Protein AF-A0A955XQL7-F1 (afdb_monomer)

Solvent-accessible s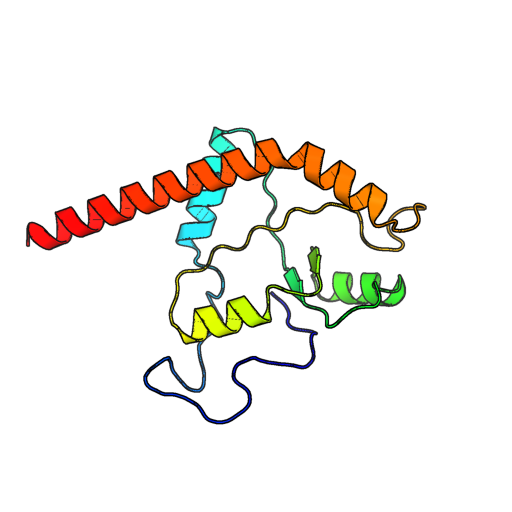urface area (backbone atoms only — not comparable to full-atom values): 9412 Å² total; per-residue (Å²): 111,44,84,61,46,86,73,60,80,74,71,73,86,75,58,74,90,57,29,60,89,77,58,83,64,88,70,59,54,29,67,69,52,51,52,47,46,51,53,46,21,58,76,69,71,45,93,78,86,86,74,30,42,31,18,37,58,58,93,68,79,68,51,50,66,52,48,52,50,39,46,74,74,58,38,68,43,77,45,67,55,65,53,51,58,50,51,49,38,42,31,55,69,49,87,34,77,86,85,83,86,83,51,70,79,62,55,76,76,51,96,69,79,94,46,76,68,60,38,53,56,42,43,60,73,45,40,65,62,51,49,56,47,52,51,55,38,52,54,50,52,53,52,54,52,53,52,49,56,55,57,64,73,75,109

pLDDT: mean 88.63, std 12.71, range [50.62, 98.19]

Secondary structure (DSSP, 8-state):
-EEESS--TT-S---TTT--SS---TTSS-HHHHHHHHHHHHHTT-------EEEE--SSPPPHHHHHHHHHTT--EEESSSHHHHHHHHHTT----------SPPTTSSSS---HHHHHHHHHHHHHHHHHHHHHHHHHHHHHHHHHHHHHHT-

Nearest PDB structures (foldseek):
  8swu-assembly1_A  TM=9.891E-01  e=3.542E-14  Clostridium perfringens ATCC 13124
  8swu-assembly1_C  TM=9.898E-01  e=5.906E-14  Clostridium perfringens ATCC 13124
  8swu-assembly1_B  TM=9.893E-01  e=9.849E-14  Clostridium perfringens ATCC 13124
  1yqq-assembly1_A  TM=9.747E-01  e=1.536E-11  Escherichia coli
  4m1e-assembly1_B  TM=9.703E-01  e=5.514E-11  Planctopirus limnophila DSM 3776

Radius of gyration: 18.25 Å; Cα contacts (8 Å, |Δi|>4): 150; chains: 1; bounding box: 40×44×51 Å

Structure (mmCIF, N/CA/C/O backbone):
data_AF-A0A955XQL7-F1
#
_entry.id   AF-A0A955XQL7-F1
#
loop_
_atom_site.group_PDB
_atom_site.id
_atom_site.type_symbol
_atom_site.label_atom_id
_atom_site.label_alt_id
_atom_site.label_comp_id
_atom_site.label_asym_id
_atom_site.label_entity_id
_atom_site.label_seq_id
_atom_site.pdbx_PDB_ins_code
_atom_site.Cartn_x
_atom_site.Cartn_y
_atom_site.Cartn_z
_atom_site.occupancy
_atom_site.B_iso_or_equiv
_atom_site.auth_seq_id
_atom_site.auth_comp_id
_atom_site.auth_asym_id
_atom_site.auth_atom_id
_atom_site.pdbx_PDB_model_num
ATOM 1 N N . GLN A 1 1 ? -4.581 -2.826 -5.822 1.00 94.62 1 GLN A N 1
ATOM 2 C CA . GLN A 1 1 ? -3.154 -2.762 -6.214 1.00 94.62 1 GLN A CA 1
ATOM 3 C C . GLN A 1 1 ? -2.923 -3.649 -7.428 1.00 94.62 1 GLN A C 1
ATOM 5 O O . GLN A 1 1 ? -3.721 -4.555 -7.639 1.00 94.62 1 GLN A O 1
ATOM 10 N N . ILE A 1 2 ? -1.839 -3.435 -8.173 1.00 97.31 2 ILE A N 1
ATOM 11 C CA . ILE A 1 2 ? -1.351 -4.335 -9.227 1.00 97.31 2 ILE A CA 1
ATOM 12 C C . ILE A 1 2 ? 0.082 -4.747 -8.869 1.00 97.31 2 ILE A C 1
ATOM 14 O O . ILE A 1 2 ? 0.922 -3.889 -8.605 1.00 97.31 2 ILE A O 1
ATOM 18 N N . ASN A 1 3 ? 0.357 -6.054 -8.828 1.00 97.50 3 ASN A N 1
ATOM 19 C CA . ASN A 1 3 ? 1.696 -6.582 -8.562 1.00 97.50 3 ASN A CA 1
ATOM 20 C C . ASN A 1 3 ? 2.438 -6.855 -9.875 1.00 97.50 3 ASN A C 1
ATOM 22 O O . ASN A 1 3 ? 2.140 -7.832 -10.556 1.00 97.50 3 ASN A O 1
ATOM 26 N N . LEU A 1 4 ? 3.418 -6.015 -10.196 1.00 97.06 4 LEU A N 1
ATOM 27 C CA . LEU A 1 4 ? 4.293 -6.133 -11.365 1.00 97.06 4 LEU A CA 1
ATOM 28 C C . LEU A 1 4 ? 5.753 -6.388 -10.953 1.00 97.06 4 LEU A C 1
ATOM 30 O O . LEU A 1 4 ? 6.671 -6.207 -11.746 1.00 97.06 4 LEU A O 1
ATOM 34 N N . THR A 1 5 ? 5.982 -6.822 -9.711 1.00 96.19 5 THR A N 1
ATOM 35 C CA . THR A 1 5 ? 7.329 -7.117 -9.192 1.00 96.19 5 THR A CA 1
ATOM 36 C C . THR A 1 5 ? 7.898 -8.433 -9.730 1.00 96.19 5 THR A C 1
ATOM 38 O O . THR A 1 5 ? 9.086 -8.700 -9.581 1.00 96.19 5 THR A O 1
ATOM 41 N N . GLY A 1 6 ? 7.053 -9.285 -10.324 1.00 95.25 6 GLY A N 1
ATOM 42 C CA . GLY A 1 6 ? 7.429 -10.633 -10.760 1.00 95.25 6 GLY A CA 1
ATOM 43 C C . GLY A 1 6 ? 7.638 -11.628 -9.611 1.00 95.25 6 GLY A C 1
ATOM 44 O O . GLY A 1 6 ? 8.083 -12.746 -9.854 1.00 95.25 6 GLY A O 1
ATOM 45 N N . THR A 1 7 ? 7.316 -11.250 -8.369 1.00 94.38 7 THR A N 1
ATOM 46 C CA . THR A 1 7 ? 7.490 -12.094 -7.181 1.00 94.38 7 THR A CA 1
ATOM 47 C C . THR A 1 7 ? 6.279 -12.038 -6.243 1.00 94.38 7 THR A C 1
ATOM 49 O O . THR A 1 7 ? 5.394 -11.186 -6.366 1.00 94.38 7 THR A O 1
ATOM 52 N N . SER A 1 8 ? 6.221 -12.981 -5.303 1.00 96.25 8 SER A N 1
ATOM 53 C CA . SER A 1 8 ? 5.247 -13.029 -4.212 1.00 96.25 8 SER A CA 1
ATOM 54 C C . SER A 1 8 ? 5.908 -13.627 -2.965 1.00 96.25 8 SER A C 1
ATOM 56 O O . SER A 1 8 ? 6.635 -14.615 -3.090 1.00 96.25 8 SER A O 1
ATOM 58 N N . PRO A 1 9 ? 5.632 -13.100 -1.756 1.00 96.62 9 PRO A N 1
ATOM 59 C CA . PRO A 1 9 ? 6.176 -13.658 -0.515 1.00 96.62 9 PRO A CA 1
ATOM 60 C C . PRO A 1 9 ? 5.630 -15.058 -0.192 1.00 96.62 9 PRO A C 1
ATOM 62 O O . PRO A 1 9 ? 6.124 -15.705 0.723 1.00 96.62 9 PRO A O 1
ATOM 65 N N . LEU A 1 10 ? 4.606 -15.525 -0.916 1.00 97.31 10 LEU A N 1
ATOM 66 C CA . LEU A 1 10 ? 3.961 -16.825 -0.695 1.00 97.31 10 LEU A CA 1
ATOM 67 C C . LEU A 1 10 ? 4.496 -17.927 -1.628 1.00 97.31 10 LEU A C 1
ATOM 69 O O . LEU A 1 10 ? 3.993 -19.054 -1.619 1.00 97.31 10 LEU A O 1
ATOM 73 N N . VAL A 1 11 ? 5.502 -17.618 -2.456 1.00 97.00 11 VAL A N 1
ATOM 74 C CA . VAL A 1 11 ? 6.212 -18.627 -3.254 1.00 97.00 11 VAL A CA 1
ATOM 75 C C . VAL A 1 11 ? 6.979 -19.562 -2.314 1.00 97.00 11 VAL A C 1
ATOM 77 O O . VAL A 1 11 ? 7.700 -19.111 -1.432 1.00 97.00 11 VAL A O 1
ATOM 80 N N . GLY A 1 12 ? 6.844 -20.873 -2.526 1.00 96.69 12 GLY A N 1
ATOM 81 C CA . GLY A 1 12 ? 7.434 -21.909 -1.669 1.00 96.69 12 GLY A CA 1
ATOM 82 C C . GLY A 1 12 ? 6.385 -22.683 -0.872 1.00 96.69 12 GLY A C 1
ATOM 83 O O . GLY A 1 12 ? 5.212 -22.700 -1.250 1.00 96.69 12 GLY A O 1
ATOM 84 N N . THR A 1 13 ? 6.813 -23.362 0.194 1.00 97.50 13 THR A N 1
ATOM 85 C CA . THR A 1 13 ? 5.946 -24.144 1.093 1.00 97.50 13 THR A CA 1
ATOM 86 C C . THR A 1 13 ? 5.093 -23.223 1.966 1.00 97.50 13 THR A C 1
ATOM 88 O O . THR A 1 13 ? 5.584 -22.210 2.454 1.00 97.50 13 THR A O 1
ATOM 91 N N . ASN A 1 14 ? 3.822 -23.576 2.175 1.00 98.19 14 ASN A N 1
ATOM 92 C CA . ASN A 1 14 ? 2.921 -22.818 3.044 1.00 98.19 14 ASN A CA 1
ATOM 93 C C . ASN A 1 14 ? 3.070 -23.221 4.512 1.00 98.19 14 ASN A C 1
ATOM 95 O O . ASN A 1 14 ? 3.129 -24.412 4.810 1.00 98.19 14 ASN A O 1
ATOM 99 N N . ASP A 1 15 ? 3.037 -22.243 5.414 1.00 97.06 15 ASP A N 1
ATOM 100 C CA . ASP A 1 15 ? 2.848 -22.483 6.845 1.00 97.06 15 ASP A CA 1
ATOM 101 C C . ASP A 1 15 ? 1.380 -22.231 7.206 1.00 97.06 15 ASP A C 1
ATOM 103 O O . ASP A 1 15 ? 0.942 -21.086 7.328 1.00 97.06 15 ASP A O 1
ATOM 107 N N . GLU A 1 16 ? 0.614 -23.309 7.374 1.00 96.56 16 GLU A N 1
ATOM 108 C CA . GLU A 1 16 ? -0.827 -23.247 7.663 1.00 96.56 16 GLU A CA 1
ATOM 109 C C . GLU A 1 16 ? -1.152 -22.588 9.010 1.00 96.56 16 GLU A C 1
ATOM 111 O O . GLU A 1 16 ? -2.290 -22.185 9.238 1.00 96.56 16 GLU A O 1
ATOM 116 N N . ARG A 1 17 ? -0.160 -22.423 9.897 1.00 97.25 17 ARG A N 1
ATOM 117 C CA . ARG A 1 17 ? -0.333 -21.688 11.159 1.00 97.25 17 ARG A CA 1
ATOM 118 C C . ARG A 1 17 ? -0.432 -20.179 10.942 1.00 97.25 17 ARG A C 1
ATOM 120 O O . ARG A 1 17 ? -0.943 -19.483 11.812 1.00 97.25 17 ARG A O 1
ATOM 127 N N . LEU A 1 18 ? 0.108 -19.677 9.830 1.00 97.06 18 LEU A N 1
ATOM 128 C CA . LEU A 1 18 ? 0.125 -18.254 9.497 1.00 97.06 18 LEU A CA 1
ATOM 129 C C . LEU A 1 18 ? -1.084 -17.854 8.652 1.00 97.06 18 LEU A C 1
ATOM 131 O O . LEU A 1 18 ? -1.631 -16.773 8.854 1.00 97.06 18 LEU A O 1
ATOM 135 N N . GLY A 1 19 ? -1.487 -18.706 7.711 1.00 96.69 19 GLY A N 1
ATOM 136 C CA . GLY A 1 19 ? -2.556 -18.377 6.783 1.00 96.69 19 GLY A CA 1
ATOM 137 C C . GLY A 1 19 ? -2.858 -19.461 5.749 1.00 96.69 19 GLY A C 1
ATOM 138 O O . GLY A 1 19 ? -2.189 -20.501 5.683 1.00 96.69 19 GLY A O 1
ATOM 139 N N . PRO A 1 20 ? -3.898 -19.235 4.931 1.00 97.06 20 PRO A N 1
ATOM 140 C CA . PRO A 1 20 ? -4.297 -20.167 3.890 1.00 97.06 20 PRO A CA 1
ATOM 141 C C . PRO A 1 20 ? -3.312 -20.137 2.721 1.00 97.06 20 PRO A C 1
ATOM 143 O O . PRO A 1 20 ? -2.834 -19.078 2.324 1.00 97.06 20 PRO A O 1
ATOM 146 N N . ARG A 1 21 ? -3.117 -21.284 2.058 1.00 97.06 21 ARG A N 1
ATO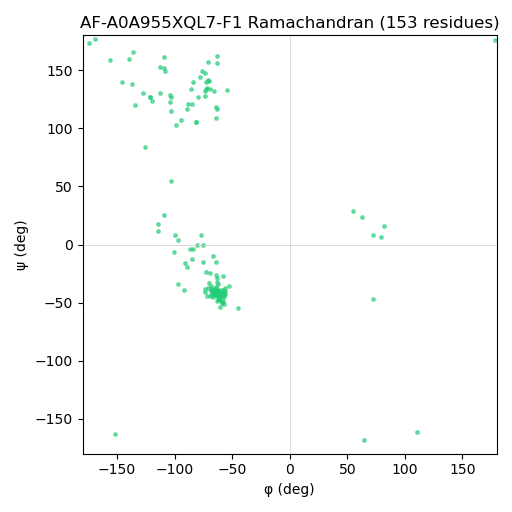M 147 C CA . ARG A 1 21 ? -2.276 -21.373 0.852 1.00 97.06 21 ARG A CA 1
ATOM 148 C C . ARG A 1 21 ? -2.661 -20.364 -0.238 1.00 97.06 21 ARG A C 1
ATOM 150 O O . ARG A 1 21 ? -1.795 -19.877 -0.961 1.00 97.06 21 ARG A O 1
ATOM 157 N N . PHE A 1 22 ? -3.958 -20.096 -0.369 1.00 96.75 22 PHE A N 1
ATOM 158 C CA . PHE A 1 22 ? -4.537 -19.221 -1.383 1.00 96.75 22 PHE A CA 1
ATOM 159 C C . PHE A 1 22 ? -5.392 -18.146 -0.693 1.00 96.75 22 PHE A C 1
ATOM 161 O O . PHE A 1 22 ? -6.597 -18.346 -0.531 1.00 96.75 22 PHE A O 1
ATOM 168 N N . PRO A 1 23 ? -4.789 -17.041 -0.217 1.00 96.00 23 PRO A N 1
ATOM 169 C CA . PRO A 1 23 ? -5.540 -15.971 0.429 1.00 96.00 23 PRO A CA 1
ATOM 170 C C . PRO A 1 23 ? -6.382 -15.190 -0.585 1.00 96.00 23 PRO A C 1
ATOM 172 O O . PRO A 1 23 ? -5.931 -14.905 -1.696 1.00 96.00 23 PRO A O 1
ATOM 175 N N . ASP A 1 24 ? -7.595 -14.808 -0.183 1.00 95.69 24 ASP A N 1
ATOM 176 C CA . ASP A 1 24 ? -8.429 -13.891 -0.961 1.00 95.69 24 ASP A CA 1
ATOM 177 C C . ASP A 1 24 ? -7.866 -12.459 -0.910 1.00 95.69 24 ASP A C 1
ATOM 179 O O . ASP A 1 24 ? -7.496 -11.942 0.153 1.00 95.69 24 ASP A O 1
ATOM 183 N N . MET A 1 25 ? -7.825 -11.817 -2.079 1.00 96.19 25 MET A N 1
ATOM 184 C CA . MET A 1 25 ? -7.289 -10.467 -2.278 1.00 96.19 25 MET A CA 1
ATOM 185 C C . MET A 1 25 ? -8.374 -9.461 -2.706 1.00 96.19 25 MET A C 1
ATOM 187 O O . MET A 1 25 ? -8.037 -8.347 -3.111 1.00 96.19 25 MET A O 1
ATOM 191 N N . THR A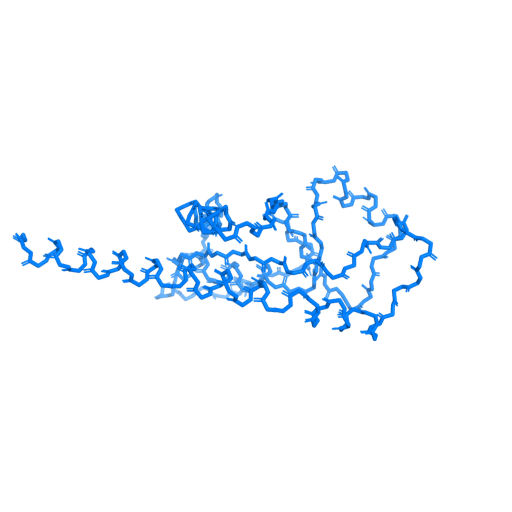 1 26 ? -9.662 -9.814 -2.623 1.00 94.06 26 THR A N 1
ATOM 192 C CA . THR A 1 26 ? -10.783 -8.951 -3.041 1.00 94.06 26 THR A CA 1
ATOM 193 C C . THR A 1 26 ? -10.790 -7.661 -2.223 1.00 94.06 26 THR A C 1
ATOM 195 O O . THR A 1 26 ? -10.649 -6.569 -2.771 1.00 94.06 26 THR A O 1
ATOM 198 N N . ASP A 1 27 ? -10.790 -7.803 -0.898 1.00 90.94 27 ASP A N 1
ATOM 199 C CA . ASP A 1 27 ? -10.732 -6.695 0.059 1.00 90.94 27 ASP A CA 1
ATOM 200 C C . ASP A 1 27 ? -9.320 -6.560 0.646 1.00 90.94 27 ASP A C 1
ATOM 202 O O . ASP A 1 27 ? -9.105 -6.596 1.858 1.00 90.94 27 ASP A O 1
ATOM 206 N N . THR A 1 28 ? -8.324 -6.441 -0.242 1.00 94.56 28 THR A N 1
ATOM 207 C CA . THR A 1 28 ? -6.905 -6.327 0.147 1.00 94.56 28 THR A CA 1
ATOM 208 C C . THR A 1 28 ? -6.659 -5.153 1.100 1.00 94.56 28 THR A C 1
ATOM 210 O O . THR A 1 28 ? -5.903 -5.276 2.059 1.00 94.56 28 THR A O 1
ATOM 213 N N . TYR A 1 29 ? -7.279 -4.006 0.830 1.00 97.38 29 TYR A N 1
ATOM 214 C CA . TYR A 1 29 ? -7.247 -2.850 1.719 1.00 97.38 29 TYR A CA 1
ATOM 215 C C . TYR A 1 29 ? -8.592 -2.769 2.425 1.00 97.38 29 TYR A C 1
ATOM 217 O O . TYR A 1 29 ? -9.624 -2.685 1.763 1.00 97.38 29 TYR A O 1
ATOM 225 N N . THR A 1 30 ? -8.587 -2.795 3.756 1.00 96.81 30 THR A N 1
ATOM 226 C CA . THR A 1 30 ? -9.803 -2.934 4.557 1.00 96.81 30 THR A CA 1
ATOM 227 C C . THR A 1 30 ? -10.736 -1.731 4.331 1.00 96.81 30 THR A C 1
ATOM 229 O O . THR A 1 30 ? -10.388 -0.619 4.755 1.00 96.81 30 THR A O 1
ATOM 232 N N . PRO A 1 31 ? -11.955 -1.917 3.773 1.00 95.56 31 PRO A N 1
ATOM 233 C CA . PRO A 1 31 ? -12.855 -0.806 3.435 1.00 95.56 31 PRO A CA 1
ATOM 234 C C . PRO A 1 31 ? -13.187 0.105 4.625 1.00 95.56 31 PRO A C 1
ATOM 236 O O . PRO A 1 31 ? -13.230 1.330 4.506 1.00 95.56 31 PRO A O 1
ATOM 239 N N . ARG A 1 32 ? -13.344 -0.484 5.818 1.00 95.62 32 ARG A N 1
ATOM 240 C CA . ARG A 1 32 ? -13.572 0.257 7.069 1.00 95.62 32 ARG A CA 1
ATOM 241 C C . ARG A 1 32 ? -12.410 1.193 7.417 1.00 95.62 32 ARG A C 1
ATOM 243 O O . ARG A 1 32 ? -12.654 2.314 7.853 1.00 95.62 32 ARG A O 1
ATOM 250 N N . LEU A 1 33 ? -11.161 0.756 7.239 1.00 96.69 33 LEU A N 1
ATOM 251 C CA . LEU A 1 33 ? -9.995 1.595 7.534 1.00 96.69 33 LEU A CA 1
ATOM 252 C C . LEU A 1 33 ? -9.851 2.728 6.517 1.00 96.69 33 LEU A C 1
ATOM 254 O O . LEU A 1 33 ? -9.529 3.854 6.892 1.00 96.69 33 LEU A O 1
ATOM 258 N N . GLN A 1 34 ? -10.156 2.460 5.247 1.00 96.31 34 GLN A N 1
ATOM 259 C CA . GLN A 1 34 ? -10.198 3.500 4.220 1.00 96.31 34 GLN A CA 1
ATOM 260 C C . GLN A 1 34 ? -11.263 4.559 4.538 1.00 96.31 34 GLN A C 1
ATOM 262 O O . GLN A 1 34 ? -10.995 5.751 4.413 1.00 96.31 34 GLN A O 1
ATOM 267 N N . ALA A 1 35 ? -12.448 4.150 5.002 1.00 96.75 35 ALA A N 1
ATOM 268 C CA . ALA A 1 35 ? -13.501 5.079 5.415 1.00 96.75 35 ALA A CA 1
ATOM 269 C C . ALA A 1 35 ? -13.059 5.983 6.581 1.00 96.75 35 ALA A C 1
ATOM 271 O O . ALA A 1 35 ? -13.278 7.194 6.5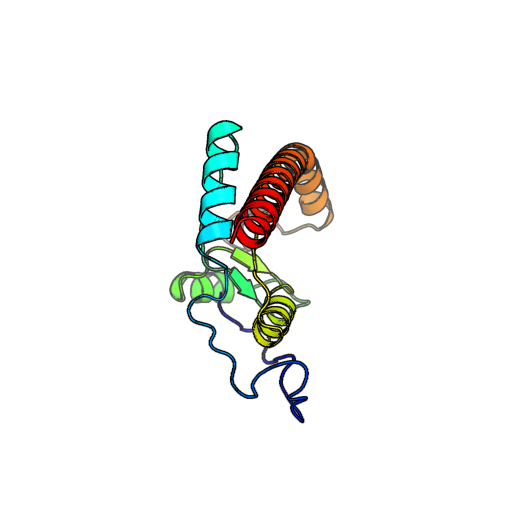30 1.00 96.75 35 ALA A O 1
ATOM 272 N N . ILE A 1 36 ? -12.376 5.419 7.585 1.00 97.50 36 ILE A N 1
ATOM 273 C CA . ILE A 1 36 ? -11.790 6.186 8.697 1.00 97.50 36 ILE A CA 1
ATOM 274 C C . ILE A 1 36 ? -10.789 7.219 8.168 1.00 97.50 36 ILE A C 1
ATOM 276 O O . ILE A 1 36 ? -10.897 8.401 8.495 1.00 97.50 36 ILE A O 1
ATOM 280 N N . ALA A 1 37 ? -9.855 6.799 7.310 1.00 97.50 37 ALA A N 1
ATOM 281 C CA . ALA A 1 37 ? -8.851 7.693 6.737 1.00 97.50 37 ALA A CA 1
ATOM 282 C C . ALA A 1 37 ? -9.480 8.860 5.964 1.00 97.50 37 ALA A C 1
ATOM 284 O O . ALA A 1 37 ? -9.071 10.006 6.148 1.00 97.50 37 ALA A O 1
ATOM 285 N N . LYS A 1 38 ? -10.523 8.601 5.164 1.00 97.38 38 LYS A N 1
ATOM 286 C CA . LYS A 1 38 ? -11.264 9.650 4.443 1.00 97.38 38 LYS A CA 1
ATOM 287 C C . LYS A 1 38 ? -11.944 10.633 5.386 1.00 97.38 38 LYS A C 1
ATOM 289 O O . LYS A 1 38 ? -11.815 11.838 5.192 1.00 97.38 38 LYS A O 1
ATOM 294 N N . ALA A 1 39 ? -12.637 10.134 6.408 1.00 97.62 39 ALA A N 1
ATOM 295 C CA . ALA A 1 39 ? -13.338 10.982 7.366 1.00 97.62 39 ALA A CA 1
ATOM 296 C C . ALA A 1 39 ? -12.363 11.891 8.133 1.00 97.62 39 ALA A C 1
ATOM 298 O O . ALA A 1 39 ? -12.612 13.089 8.271 1.00 97.62 39 ALA A O 1
ATOM 299 N N . LYS A 1 40 ? -11.219 11.351 8.576 1.00 97.69 40 LYS A N 1
ATOM 300 C CA . LYS A 1 40 ? -10.182 12.141 9.257 1.00 97.69 40 LYS A CA 1
ATOM 301 C C . LYS A 1 40 ? -9.513 13.141 8.323 1.00 97.69 40 LYS A C 1
ATOM 303 O O . LYS A 1 40 ? -9.358 14.297 8.702 1.00 97.69 40 LYS A O 1
ATOM 308 N N . ALA A 1 41 ? -9.190 12.743 7.094 1.00 95.94 41 ALA A N 1
ATOM 309 C CA . ALA A 1 41 ? -8.646 13.660 6.099 1.00 95.94 41 ALA A CA 1
ATOM 310 C C . ALA A 1 41 ? -9.603 14.829 5.824 1.00 95.94 41 ALA A C 1
ATOM 312 O O . ALA A 1 41 ? -9.178 15.983 5.839 1.00 95.94 41 ALA A O 1
ATOM 313 N N . GLN A 1 42 ? -10.901 14.549 5.667 1.00 96.81 42 GLN A N 1
ATOM 314 C CA . GLN A 1 42 ? -11.929 15.572 5.486 1.00 96.81 42 GLN A CA 1
ATOM 315 C C . GLN A 1 42 ? -12.017 16.517 6.693 1.00 96.81 42 GLN A C 1
ATOM 317 O O . GLN A 1 42 ? -12.016 17.732 6.507 1.00 96.81 42 GLN A O 1
ATOM 322 N N . ALA A 1 43 ? -12.050 15.980 7.916 1.00 96.94 43 ALA A N 1
ATOM 323 C CA . ALA A 1 43 ? -12.115 16.780 9.141 1.00 96.94 43 ALA A CA 1
ATOM 324 C C . ALA A 1 43 ? -10.888 17.690 9.327 1.00 96.94 43 ALA A C 1
ATOM 326 O O . ALA A 1 43 ? -11.013 18.807 9.821 1.00 96.94 43 ALA A O 1
ATOM 327 N N . LEU A 1 44 ? -9.712 17.229 8.898 1.00 95.38 44 LEU A N 1
ATOM 328 C CA . LEU A 1 44 ? -8.452 17.972 8.974 1.00 95.38 44 LEU A CA 1
ATOM 329 C C . LEU A 1 44 ? -8.216 18.904 7.772 1.00 95.38 44 LEU A C 1
ATOM 331 O O . LEU A 1 44 ? -7.200 19.597 7.728 1.00 95.38 44 LEU A O 1
ATOM 335 N N . GLY A 1 45 ? -9.100 18.897 6.767 1.00 93.81 45 GLY A N 1
ATOM 336 C CA . GLY A 1 45 ? -8.885 19.622 5.511 1.00 93.81 45 GLY A CA 1
ATOM 337 C C . GLY A 1 45 ? -7.667 19.127 4.718 1.00 93.81 45 GLY A C 1
ATOM 338 O O . GLY A 1 45 ? -7.095 19.879 3.928 1.00 93.81 45 GLY A O 1
ATOM 339 N N . VAL A 1 46 ? -7.242 17.878 4.931 1.00 91.00 46 VAL A N 1
ATOM 340 C CA . VAL A 1 46 ? -6.127 17.250 4.215 1.00 91.00 46 VAL A CA 1
ATOM 341 C C . VAL A 1 46 ? -6.656 16.658 2.905 1.00 91.00 46 VAL A C 1
ATOM 343 O O . VAL A 1 46 ? -7.523 15.784 2.941 1.00 91.00 46 VAL A O 1
ATOM 346 N N . PRO A 1 47 ? -6.142 17.076 1.733 1.00 89.06 47 PRO A N 1
ATOM 347 C CA . PRO A 1 47 ? -6.520 16.458 0.470 1.00 89.06 47 PRO A CA 1
ATOM 348 C C . PRO A 1 47 ? -6.074 14.994 0.440 1.00 89.06 47 PRO A C 1
ATOM 350 O O . PRO A 1 47 ? -4.878 14.708 0.482 1.00 89.06 47 PRO A O 1
ATOM 353 N N . LEU A 1 48 ? -7.032 14.076 0.334 1.00 92.88 48 LEU A N 1
ATOM 354 C CA . LEU A 1 48 ? -6.782 12.646 0.187 1.00 92.88 48 LEU A CA 1
ATOM 355 C C . LEU A 1 48 ? -7.422 12.158 -1.113 1.00 92.88 48 LEU A C 1
ATOM 357 O O . LEU A 1 48 ? -8.599 12.404 -1.374 1.00 92.88 48 LEU A O 1
ATOM 361 N N . LYS A 1 49 ? -6.619 11.495 -1.944 1.00 93.06 49 LYS A N 1
ATOM 362 C CA . LYS A 1 49 ? -7.044 10.862 -3.195 1.00 93.06 49 LYS A CA 1
ATOM 363 C C . LYS A 1 49 ? -6.999 9.351 -3.017 1.00 93.06 49 LYS A C 1
ATOM 365 O O . LYS A 1 49 ? -6.189 8.839 -2.249 1.00 93.06 49 LYS A O 1
ATOM 370 N N . GLU A 1 50 ? -7.845 8.658 -3.760 1.00 94.69 50 GLU A N 1
ATOM 371 C CA . GLU A 1 50 ? -7.823 7.203 -3.866 1.00 94.69 50 GLU A CA 1
ATOM 372 C C . GLU A 1 50 ? -7.319 6.803 -5.241 1.00 94.69 50 GLU A C 1
ATOM 374 O O . GLU A 1 50 ? -7.545 7.526 -6.212 1.00 94.69 50 GLU A O 1
ATOM 379 N N . GLY A 1 51 ? -6.651 5.657 -5.310 1.00 95.06 51 GLY A N 1
ATOM 380 C CA . GLY A 1 51 ? -6.145 5.143 -6.567 1.00 95.06 51 GLY A CA 1
ATOM 381 C C . GLY A 1 51 ? -5.536 3.753 -6.454 1.00 95.06 51 GLY A C 1
ATOM 382 O O . GLY A 1 51 ? -5.388 3.186 -5.367 1.00 95.06 51 GLY A O 1
ATOM 383 N N . ILE A 1 52 ? -5.182 3.201 -7.606 1.00 97.12 52 ILE A N 1
ATOM 384 C CA . ILE A 1 52 ? -4.559 1.895 -7.756 1.00 97.12 52 ILE A CA 1
ATOM 385 C C . ILE A 1 52 ? -3.039 2.053 -7.677 1.00 97.12 52 ILE A C 1
ATOM 387 O O . ILE A 1 52 ? -2.412 2.665 -8.539 1.00 97.12 52 ILE A O 1
ATOM 391 N N . TYR A 1 53 ? -2.441 1.445 -6.650 1.00 97.00 53 TYR A N 1
ATOM 392 C CA . TYR A 1 53 ? -0.989 1.329 -6.523 1.00 97.00 53 TYR A CA 1
ATOM 393 C C . TYR A 1 53 ? -0.443 0.197 -7.405 1.00 97.00 53 TYR A C 1
ATOM 395 O O . TYR A 1 53 ? -0.909 -0.943 -7.295 1.00 97.00 53 TYR A O 1
ATOM 403 N N . GLY A 1 54 ? 0.545 0.493 -8.246 1.00 97.25 54 GLY A N 1
ATOM 404 C CA . GLY A 1 54 ? 1.316 -0.469 -9.030 1.00 97.25 54 GLY A CA 1
ATOM 405 C C . GLY A 1 54 ? 2.695 -0.702 -8.414 1.00 97.25 54 GLY A C 1
ATOM 406 O O . GLY A 1 54 ? 3.513 0.214 -8.370 1.00 97.25 54 GLY A O 1
ATOM 407 N N . GLY A 1 55 ? 2.959 -1.923 -7.947 1.00 97.06 55 GLY A N 1
ATOM 408 C CA . GLY A 1 55 ? 4.266 -2.311 -7.410 1.00 97.06 55 GLY A CA 1
ATOM 409 C C . GLY A 1 55 ? 5.184 -2.833 -8.509 1.00 97.06 55 GLY A C 1
ATOM 410 O O . GLY A 1 55 ? 4.845 -3.825 -9.150 1.00 97.06 55 GLY A O 1
ATOM 411 N N . LEU A 1 56 ? 6.334 -2.196 -8.705 1.00 96.56 56 LEU A N 1
ATOM 412 C CA . LEU A 1 56 ? 7.362 -2.555 -9.685 1.00 96.56 56 LEU A CA 1
ATOM 413 C C . LEU A 1 56 ? 8.603 -3.119 -8.986 1.00 96.56 56 LEU A C 1
ATOM 415 O O . LEU A 1 56 ? 8.797 -2.914 -7.792 1.00 96.56 56 LEU A O 1
ATOM 419 N N . LEU A 1 57 ? 9.456 -3.835 -9.721 1.00 95.12 57 LEU A N 1
ATOM 420 C CA . LEU A 1 57 ? 10.668 -4.426 -9.142 1.00 95.12 57 LEU A CA 1
ATOM 421 C C . LEU A 1 57 ? 11.760 -3.382 -8.837 1.00 95.12 57 LEU A C 1
ATOM 423 O O . LEU A 1 57 ? 12.452 -3.495 -7.829 1.00 95.12 57 LEU A O 1
ATOM 427 N N . GLY A 1 58 ? 11.923 -2.372 -9.699 1.00 92.31 58 GLY A N 1
ATOM 428 C CA . GLY A 1 58 ? 13.071 -1.463 -9.630 1.00 92.31 58 GLY A CA 1
ATOM 429 C C . GLY A 1 58 ? 14.413 -2.169 -9.902 1.00 92.31 58 GLY A C 1
ATOM 430 O O . GLY A 1 58 ? 14.429 -3.306 -10.378 1.00 92.31 58 GLY A O 1
ATOM 431 N N . PRO A 1 59 ? 15.563 -1.518 -9.635 1.00 92.00 59 PRO A N 1
ATOM 432 C CA . PRO A 1 59 ? 15.729 -0.167 -9.083 1.00 92.00 59 PRO A CA 1
ATOM 433 C C . PRO A 1 59 ? 15.652 0.949 -10.138 1.00 92.00 59 PRO A C 1
ATOM 435 O O . PRO A 1 59 ? 15.751 2.126 -9.801 1.00 92.00 59 PRO A O 1
ATOM 438 N N . THR A 1 60 ? 15.530 0.604 -11.421 1.00 91.50 60 THR A N 1
ATOM 439 C CA . THR A 1 60 ? 15.363 1.592 -12.491 1.00 91.50 60 THR A CA 1
ATOM 440 C C . THR A 1 60 ? 13.996 2.255 -12.378 1.00 91.50 60 THR A C 1
ATOM 442 O O . THR A 1 60 ? 12.994 1.555 -12.241 1.00 91.50 60 THR A O 1
ATOM 445 N N . TYR A 1 61 ? 13.948 3.585 -12.479 1.00 88.12 61 TYR A N 1
ATOM 446 C CA . TYR A 1 61 ? 12.684 4.294 -12.686 1.00 88.12 61 TYR A CA 1
ATOM 447 C C . TYR A 1 61 ? 12.050 3.899 -14.018 1.00 88.12 61 TYR A C 1
ATOM 449 O O . TYR A 1 61 ? 12.712 3.378 -14.920 1.00 88.12 61 TYR A O 1
ATOM 457 N N . GLU A 1 62 ? 10.764 4.190 -14.137 1.00 92.06 62 GLU A N 1
ATOM 458 C CA . GLU A 1 62 ? 9.971 3.852 -15.302 1.00 92.06 62 GLU A CA 1
ATOM 459 C C . GLU A 1 62 ? 10.379 4.713 -16.500 1.00 92.06 62 GLU A C 1
ATOM 461 O O . GLU A 1 62 ? 10.603 5.924 -16.408 1.00 92.06 62 GLU A O 1
ATOM 466 N N . THR A 1 63 ? 10.415 4.099 -17.673 1.00 92.88 63 THR A N 1
ATOM 467 C CA . THR A 1 63 ? 10.448 4.823 -18.938 1.00 92.88 63 THR A CA 1
ATOM 468 C C . THR A 1 63 ? 9.091 5.492 -19.202 1.00 92.88 63 THR A C 1
ATOM 470 O O . THR A 1 63 ? 8.048 5.001 -18.761 1.00 92.88 63 THR A O 1
ATOM 473 N N . PRO A 1 64 ? 9.027 6.558 -20.022 1.00 91.75 64 PRO A N 1
ATOM 474 C CA . PRO A 1 64 ? 7.745 7.155 -20.410 1.00 91.75 64 PRO A CA 1
ATOM 475 C C . PRO A 1 64 ? 6.782 6.171 -21.099 1.00 91.75 64 PRO A C 1
ATOM 477 O O . PRO A 1 64 ? 5.566 6.353 -21.051 1.00 91.75 64 PRO A O 1
ATOM 480 N N . ALA A 1 65 ? 7.308 5.140 -21.770 1.00 95.56 65 ALA A N 1
ATOM 481 C CA . ALA A 1 65 ? 6.494 4.093 -22.384 1.00 95.56 65 ALA A CA 1
ATOM 482 C C . ALA A 1 65 ? 5.825 3.205 -21.325 1.00 95.56 65 ALA A C 1
ATOM 484 O O . ALA A 1 65 ? 4.623 2.957 -21.422 1.00 95.56 65 ALA A O 1
ATOM 485 N N . GLU A 1 66 ? 6.567 2.804 -20.291 1.00 95.69 66 GLU A N 1
ATOM 486 C CA . GLU A 1 66 ? 6.025 2.061 -19.151 1.00 95.69 66 GLU A CA 1
ATOM 487 C C . GLU A 1 66 ? 5.012 2.901 -18.374 1.00 95.69 66 GLU A C 1
ATOM 489 O O . GLU A 1 66 ? 3.931 2.407 -18.080 1.00 95.69 66 GLU A O 1
ATOM 494 N N . VAL A 1 67 ? 5.270 4.192 -18.135 1.00 93.94 67 VAL A N 1
ATOM 495 C CA . VAL A 1 67 ? 4.292 5.085 -17.480 1.00 93.94 67 VAL A CA 1
ATOM 496 C C . VAL A 1 67 ? 2.972 5.143 -18.258 1.00 93.94 67 VAL A C 1
ATOM 498 O O . VAL A 1 67 ? 1.897 5.041 -17.665 1.00 93.94 67 VAL A O 1
ATOM 501 N N . ARG A 1 68 ? 3.016 5.253 -19.596 1.00 95.25 68 ARG A N 1
ATOM 502 C CA . ARG A 1 68 ? 1.798 5.214 -20.431 1.00 95.25 68 ARG A CA 1
ATOM 503 C C . ARG A 1 68 ? 1.091 3.865 -20.364 1.00 95.25 68 ARG A C 1
ATOM 505 O O . ARG A 1 68 ? -0.134 3.839 -20.269 1.00 95.25 68 ARG A O 1
ATOM 512 N N . MET A 1 69 ? 1.846 2.768 -20.400 1.00 97.12 69 MET A N 1
ATOM 513 C CA . MET A 1 69 ? 1.304 1.419 -20.239 1.00 97.12 69 MET A CA 1
ATOM 514 C C . MET A 1 69 ? 0.586 1.283 -18.890 1.00 97.12 69 MET A C 1
ATOM 516 O O . MET A 1 69 ? -0.573 0.883 -18.857 1.00 97.12 69 MET A O 1
ATOM 520 N N . LEU A 1 70 ? 1.236 1.673 -17.792 1.00 96.69 70 LEU A N 1
ATOM 521 C CA . LEU A 1 70 ? 0.703 1.593 -16.430 1.00 96.69 70 LEU A CA 1
ATOM 522 C C . LEU A 1 70 ? -0.565 2.430 -16.267 1.00 96.69 70 LEU A C 1
ATOM 524 O O . LEU A 1 70 ? -1.547 1.956 -15.699 1.00 96.69 70 LEU A O 1
ATOM 528 N N . ARG A 1 71 ? -0.593 3.631 -16.852 1.00 94.19 71 ARG A N 1
ATOM 529 C CA . ARG A 1 71 ? -1.806 4.452 -16.901 1.00 94.19 71 ARG A CA 1
ATOM 530 C C . ARG A 1 71 ? -2.940 3.758 -17.659 1.00 94.19 71 ARG A C 1
ATOM 532 O O . ARG A 1 71 ? -4.082 3.808 -17.218 1.00 94.19 71 ARG A O 1
ATOM 539 N N . GLY A 1 72 ? -2.630 3.092 -18.773 1.00 97.12 72 GLY A N 1
ATOM 540 C CA . GLY A 1 72 ? -3.590 2.275 -19.524 1.00 97.12 72 GLY A CA 1
ATOM 541 C C . GLY A 1 72 ? -4.125 1.075 -18.732 1.00 97.12 72 GLY A C 1
ATOM 542 O O . GLY A 1 72 ? -5.268 0.679 -18.932 1.00 97.12 72 GLY A O 1
ATOM 543 N N . LEU A 1 73 ? -3.336 0.544 -17.793 1.00 96.88 73 LEU A N 1
ATOM 544 C CA . LEU A 1 73 ? -3.750 -0.490 -16.836 1.00 96.88 73 LEU A CA 1
ATOM 545 C C . LEU A 1 73 ? -4.536 0.070 -15.634 1.00 96.88 73 LEU A C 1
ATOM 547 O O . LEU A 1 73 ? -4.941 -0.697 -14.763 1.00 96.88 73 LEU A O 1
ATOM 551 N N . GLY A 1 74 ? -4.748 1.389 -15.572 1.00 96.88 74 GLY A N 1
ATOM 552 C CA . GLY A 1 74 ? -5.461 2.059 -14.486 1.00 96.88 74 GLY A CA 1
ATOM 553 C C . GLY A 1 74 ? -4.617 2.330 -13.240 1.00 96.88 74 GLY A C 1
ATOM 554 O O . GLY A 1 74 ? -5.182 2.596 -12.189 1.00 96.88 74 GLY A O 1
ATOM 555 N N . VAL A 1 75 ? -3.285 2.251 -13.318 1.00 97.00 75 VAL A N 1
ATOM 556 C CA . VAL A 1 75 ? -2.403 2.583 -12.188 1.00 97.00 75 VAL A CA 1
ATOM 557 C C . VAL A 1 75 ? -2.353 4.098 -11.983 1.00 97.00 75 VAL A C 1
ATOM 559 O O . VAL A 1 75 ? -2.029 4.843 -12.910 1.00 97.00 75 VAL A O 1
ATOM 562 N N . ASP A 1 76 ? -2.609 4.538 -10.751 1.00 94.06 76 ASP A N 1
ATOM 563 C CA . ASP A 1 76 ? -2.566 5.948 -10.349 1.00 94.06 76 ASP A CA 1
ATOM 564 C C . ASP A 1 76 ? -1.229 6.329 -9.702 1.00 94.06 76 ASP A C 1
ATOM 566 O O . ASP A 1 76 ? -0.751 7.453 -9.857 1.00 94.06 76 ASP A O 1
ATOM 570 N N . VAL A 1 77 ? -0.622 5.394 -8.964 1.00 93.19 77 VAL A N 1
ATOM 571 C CA . VAL A 1 77 ? 0.640 5.594 -8.240 1.00 93.19 77 VAL A CA 1
ATOM 572 C C . VAL A 1 77 ? 1.526 4.375 -8.433 1.00 93.19 77 VAL A C 1
ATOM 574 O O . VAL A 1 77 ? 1.056 3.244 -8.341 1.00 93.19 77 VAL A O 1
ATOM 577 N N . VAL A 1 78 ? 2.816 4.602 -8.660 1.00 94.00 78 VAL A N 1
ATOM 578 C CA . VAL A 1 78 ? 3.823 3.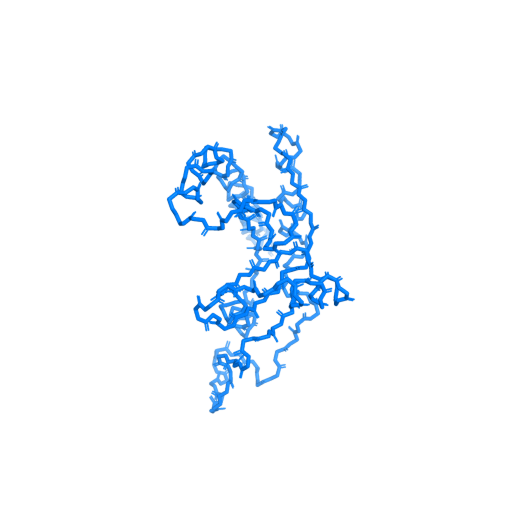544 -8.774 1.00 94.00 78 VAL A CA 1
ATOM 579 C C . VAL A 1 78 ? 4.793 3.597 -7.603 1.00 94.00 78 VAL A C 1
ATOM 581 O O . VAL A 1 78 ? 5.046 4.658 -7.031 1.00 94.00 78 VAL A O 1
ATOM 584 N N . GLY A 1 79 ? 5.362 2.451 -7.262 1.00 93.38 79 GLY A N 1
ATOM 585 C CA . GLY A 1 79 ? 6.535 2.387 -6.405 1.00 93.38 79 GLY A CA 1
ATOM 586 C C . GLY A 1 79 ? 7.134 0.990 -6.381 1.00 93.38 79 GLY A C 1
ATOM 587 O O . GLY A 1 79 ? 6.624 0.067 -7.009 1.00 93.38 79 GLY A O 1
ATOM 588 N N . MET A 1 80 ? 8.251 0.849 -5.673 1.00 94.69 80 MET A N 1
ATOM 589 C CA . MET A 1 80 ? 9.093 -0.354 -5.718 1.00 94.69 80 MET A CA 1
ATOM 590 C C . MET A 1 80 ? 9.028 -1.176 -4.419 1.00 94.69 80 MET A C 1
ATOM 592 O O . MET A 1 80 ? 9.976 -1.864 -4.055 1.00 94.69 80 MET A O 1
ATOM 596 N N . SER A 1 81 ? 7.929 -1.054 -3.668 1.00 93.69 81 SER A N 1
ATOM 597 C CA . SER A 1 81 ? 7.715 -1.726 -2.379 1.00 93.69 81 SER A CA 1
ATOM 598 C C . SER A 1 81 ? 6.219 -1.954 -2.127 1.00 93.69 81 SER A C 1
ATOM 600 O O . SER A 1 81 ? 5.404 -1.849 -3.045 1.00 93.69 81 SER A O 1
ATOM 602 N N . THR A 1 82 ? 5.839 -2.227 -0.876 1.00 96.81 82 THR A N 1
ATOM 603 C CA . THR A 1 82 ? 4.463 -2.259 -0.348 1.00 96.81 82 THR A CA 1
ATOM 604 C C . THR A 1 82 ? 3.633 -3.457 -0.801 1.00 96.81 82 THR A C 1
ATOM 606 O O . THR A 1 82 ? 2.979 -4.098 0.015 1.00 96.81 82 THR A O 1
ATOM 609 N N . VAL A 1 83 ? 3.628 -3.785 -2.094 1.00 97.19 83 VAL A N 1
ATOM 610 C CA . VAL A 1 83 ? 2.785 -4.850 -2.656 1.00 97.19 83 VAL A CA 1
ATOM 611 C C . VAL A 1 83 ? 3.082 -6.212 -2.033 1.00 97.19 83 VAL A C 1
ATOM 613 O O . VAL A 1 83 ? 2.145 -6.971 -1.779 1.00 97.19 83 VAL A O 1
ATOM 616 N N . VAL A 1 84 ? 4.355 -6.523 -1.773 1.00 96.50 84 VAL A N 1
ATOM 617 C CA . VAL A 1 84 ? 4.754 -7.809 -1.184 1.00 96.50 84 VAL A CA 1
ATOM 618 C C . VAL A 1 84 ? 4.386 -7.870 0.297 1.00 96.50 84 VAL A C 1
ATOM 620 O O . VAL A 1 84 ? 3.839 -8.872 0.747 1.00 96.50 84 VAL A O 1
ATOM 623 N N . GLU A 1 85 ? 4.570 -6.783 1.042 1.00 97.88 85 GLU A N 1
ATOM 624 C CA . GLU A 1 85 ? 4.175 -6.678 2.446 1.00 97.88 85 GLU A CA 1
ATOM 625 C C . GLU A 1 85 ? 2.656 -6.783 2.604 1.00 97.88 85 GLU A C 1
ATOM 627 O O . GLU A 1 85 ? 2.175 -7.470 3.500 1.00 97.88 85 GLU A O 1
ATOM 632 N N . VAL A 1 86 ? 1.892 -6.173 1.694 1.00 98.12 86 VAL A N 1
ATOM 633 C CA . VAL A 1 86 ? 0.427 -6.261 1.678 1.00 98.12 86 VAL A CA 1
ATOM 634 C C . VAL A 1 86 ? -0.042 -7.697 1.436 1.00 98.12 86 VAL A C 1
ATOM 636 O O . VAL A 1 86 ? -0.933 -8.168 2.138 1.00 98.12 86 VAL A O 1
ATOM 639 N N . ILE A 1 87 ? 0.569 -8.426 0.494 1.00 98.06 87 ILE A N 1
ATOM 640 C CA . ILE A 1 87 ? 0.242 -9.844 0.257 1.00 98.06 87 ILE A CA 1
ATOM 641 C C . ILE A 1 87 ? 0.538 -10.682 1.509 1.00 98.06 87 ILE A C 1
ATOM 643 O O . ILE A 1 87 ? -0.290 -11.500 1.912 1.00 98.06 87 ILE A O 1
ATOM 647 N N . ALA A 1 88 ? 1.687 -10.463 2.154 1.00 97.81 88 ALA A N 1
ATOM 648 C CA . ALA A 1 88 ? 2.045 -11.166 3.384 1.00 97.81 88 ALA A CA 1
ATOM 649 C C . ALA A 1 88 ? 1.080 -10.841 4.540 1.00 97.81 88 ALA A C 1
ATOM 651 O O . ALA A 1 88 ? 0.619 -11.742 5.235 1.00 97.81 88 ALA A O 1
ATOM 652 N N . ALA A 1 89 ? 0.712 -9.572 4.718 1.00 97.81 89 ALA A N 1
ATOM 653 C CA . ALA A 1 89 ? -0.249 -9.152 5.734 1.00 97.81 89 ALA A CA 1
ATOM 654 C C . ALA A 1 89 ? -1.651 -9.738 5.483 1.00 97.81 89 ALA A C 1
ATOM 656 O O . ALA A 1 89 ? -2.323 -10.154 6.426 1.00 97.81 89 ALA A O 1
ATOM 657 N N . ARG A 1 90 ? -2.082 -9.852 4.217 1.00 97.06 90 ARG A N 1
ATOM 658 C CA . ARG A 1 90 ? -3.339 -10.533 3.864 1.00 97.06 90 ARG A CA 1
ATOM 659 C C . ARG A 1 90 ? -3.303 -12.022 4.147 1.00 97.06 90 ARG A C 1
ATOM 661 O O . ARG A 1 90 ? -4.285 -12.550 4.658 1.00 97.06 90 ARG A O 1
ATOM 668 N N . HIS A 1 91 ? -2.181 -12.682 3.874 1.00 97.75 91 HIS A N 1
ATOM 669 C CA . HIS A 1 91 ? -1.983 -14.075 4.265 1.00 97.75 91 HIS A CA 1
ATOM 670 C C . HIS A 1 91 ? -2.170 -14.260 5.780 1.00 97.75 91 HIS A C 1
ATOM 672 O O . HIS A 1 91 ? -2.867 -15.176 6.200 1.00 97.75 91 HIS A O 1
ATOM 678 N N . LEU A 1 92 ? -1.674 -13.313 6.580 1.00 97.38 92 LEU A N 1
ATOM 679 C CA . LEU A 1 92 ? -1.851 -13.258 8.037 1.00 97.38 92 LEU A CA 1
ATOM 680 C C . LEU A 1 92 ? -3.240 -12.769 8.493 1.00 97.38 92 LEU A C 1
ATOM 682 O O . LEU A 1 92 ? -3.443 -12.516 9.679 1.00 97.38 92 LEU A O 1
ATOM 686 N N . SER A 1 93 ? -4.200 -12.603 7.575 1.00 95.50 93 SER A N 1
ATOM 687 C CA . SER A 1 93 ? -5.551 -12.091 7.855 1.00 95.50 93 SER A CA 1
ATOM 688 C C . SER A 1 93 ? -5.573 -10.726 8.562 1.00 95.50 93 SER A C 1
ATOM 690 O O . SER A 1 93 ? -6.506 -10.414 9.302 1.00 95.50 93 SER A O 1
ATOM 692 N N . MET A 1 94 ? -4.552 -9.895 8.339 1.00 96.25 94 MET A N 1
ATOM 693 C CA . MET A 1 94 ? -4.468 -8.565 8.937 1.00 96.25 94 MET A CA 1
ATOM 694 C C . MET A 1 94 ? -5.410 -7.577 8.238 1.00 96.25 94 MET A C 1
ATOM 696 O O . MET A 1 94 ? -5.656 -7.653 7.028 1.00 96.25 94 MET A O 1
ATOM 700 N N . ASP A 1 95 ? -5.894 -6.610 9.018 1.00 95.31 95 ASP A N 1
ATOM 701 C CA . ASP A 1 95 ? -6.522 -5.396 8.504 1.00 95.31 95 ASP A CA 1
ATOM 702 C C . ASP A 1 95 ? -5.437 -4.465 7.934 1.00 95.31 95 ASP A C 1
ATOM 704 O O . ASP A 1 95 ? -4.422 -4.220 8.588 1.00 95.31 95 ASP A O 1
ATOM 708 N N . ILE A 1 96 ? -5.645 -3.935 6.725 1.00 97.69 96 ILE A N 1
ATOM 709 C CA . ILE A 1 96 ? -4.618 -3.176 5.994 1.00 97.69 96 ILE A CA 1
ATOM 710 C C . ILE A 1 96 ? -5.162 -1.819 5.556 1.00 97.69 96 ILE A C 1
ATOM 712 O O . ILE A 1 96 ? -6.203 -1.727 4.905 1.00 97.69 96 ILE A O 1
ATOM 716 N N . LEU A 1 97 ? -4.401 -0.765 5.846 1.00 97.25 97 LEU A N 1
ATOM 717 C CA . LEU A 1 97 ? -4.577 0.569 5.283 1.00 97.25 97 LEU A CA 1
ATOM 718 C C . LEU A 1 97 ? -3.301 0.965 4.535 1.00 97.25 97 LEU A C 1
ATOM 720 O O . LEU A 1 97 ? -2.221 0.978 5.118 1.00 97.25 97 LEU A O 1
ATOM 724 N N . GLY A 1 98 ? -3.428 1.295 3.250 1.00 95.88 98 GLY A N 1
ATOM 725 C CA . GLY A 1 98 ? -2.332 1.822 2.439 1.00 95.88 98 GLY A CA 1
ATOM 726 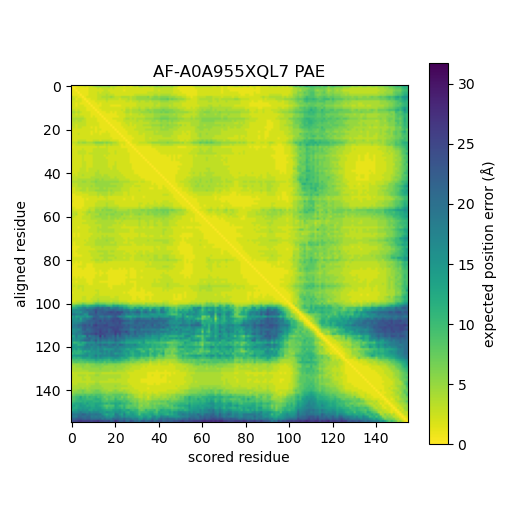C C . GLY A 1 98 ? -2.488 3.323 2.222 1.00 95.88 98 GLY A C 1
ATOM 727 O O . GLY A 1 98 ? -3.544 3.767 1.776 1.00 95.88 98 GLY A O 1
ATOM 728 N N . ILE A 1 99 ? -1.441 4.098 2.511 1.00 94.62 99 ILE A N 1
ATOM 729 C CA . ILE A 1 99 ? -1.376 5.531 2.198 1.00 94.62 99 ILE A CA 1
ATOM 730 C C . ILE A 1 99 ? -0.010 5.819 1.579 1.00 94.62 99 ILE A C 1
ATOM 732 O O . ILE A 1 99 ? 1.025 5.605 2.207 1.00 94.62 99 ILE A O 1
ATOM 736 N N . SER A 1 100 ? -0.007 6.322 0.346 1.00 91.06 100 SER A N 1
ATOM 737 C CA . SER A 1 100 ? 1.215 6.697 -0.367 1.00 91.06 100 SER A CA 1
ATOM 738 C C . SER A 1 100 ? 1.394 8.212 -0.355 1.00 91.06 100 SER A C 1
ATOM 740 O O . SER A 1 100 ? 0.502 8.956 -0.760 1.00 91.06 100 SER A O 1
ATOM 742 N N . CYS A 1 101 ? 2.565 8.676 0.080 1.00 86.00 101 CYS A N 1
ATOM 743 C CA . CYS A 1 101 ? 2.969 10.066 -0.100 1.00 86.00 101 CYS A CA 1
ATOM 744 C C . CYS A 1 101 ? 3.528 10.230 -1.518 1.00 86.00 101 CYS A C 1
ATOM 746 O O . CYS A 1 101 ? 4.625 9.758 -1.810 1.00 86.00 101 CYS A O 1
ATOM 748 N N . VAL A 1 102 ? 2.757 10.853 -2.411 1.00 79.50 102 VAL A N 1
ATOM 749 C CA . VAL A 1 102 ? 3.175 11.077 -3.801 1.00 79.50 102 VAL A CA 1
ATOM 750 C C . VAL A 1 102 ? 4.081 12.305 -3.850 1.00 79.50 102 VAL A C 1
ATOM 752 O O . VAL A 1 102 ? 3.625 13.437 -3.710 1.00 79.50 102 VAL A O 1
ATOM 755 N N . THR A 1 103 ? 5.380 12.071 -4.012 1.00 64.88 103 THR A N 1
ATOM 756 C CA . THR A 1 103 ? 6.428 13.103 -3.956 1.00 64.88 103 THR A CA 1
ATOM 757 C C . THR A 1 103 ? 6.752 13.738 -5.302 1.00 64.88 103 THR A C 1
ATOM 759 O O . THR A 1 103 ? 7.395 14.782 -5.341 1.00 64.88 103 THR A O 1
ATOM 762 N N . ASN A 1 104 ? 6.339 13.121 -6.407 1.00 65.62 104 ASN A N 1
ATOM 763 C CA . ASN A 1 104 ? 6.682 13.552 -7.757 1.00 65.62 104 ASN A CA 1
ATOM 764 C C . ASN A 1 104 ? 5.643 13.066 -8.771 1.00 65.62 104 ASN A C 1
ATOM 766 O O . ASN A 1 104 ? 4.931 12.087 -8.544 1.00 65.62 104 ASN A O 1
ATOM 770 N N . VAL A 1 105 ? 5.593 13.744 -9.914 1.00 63.81 105 VAL A N 1
ATOM 771 C CA . VAL A 1 105 ? 4.874 13.261 -11.096 1.00 63.81 105 VAL A CA 1
ATOM 772 C C . VAL A 1 105 ? 5.745 12.190 -11.777 1.00 63.81 105 VAL A C 1
ATOM 774 O O . VAL A 1 105 ? 6.974 12.273 -11.731 1.00 63.81 105 VAL A O 1
ATOM 777 N N . ALA A 1 106 ? 5.134 11.148 -12.348 1.00 60.19 106 ALA A N 1
ATOM 778 C CA . ALA A 1 106 ? 5.871 10.068 -13.012 1.00 60.19 106 ALA A CA 1
ATOM 779 C C . ALA A 1 106 ? 6.660 10.568 -14.241 1.00 60.19 106 ALA A C 1
ATOM 781 O O . ALA A 1 106 ? 6.315 11.588 -14.845 1.00 60.19 106 ALA A O 1
ATOM 782 N N . ALA A 1 107 ? 7.712 9.838 -14.628 1.00 57.78 107 ALA A N 1
ATOM 783 C CA . ALA A 1 107 ? 8.591 10.214 -15.735 1.00 57.78 107 ALA A CA 1
ATOM 784 C C . ALA A 1 107 ? 7.817 10.471 -17.044 1.00 57.78 107 ALA A C 1
ATOM 786 O O . ALA A 1 107 ? 6.973 9.675 -17.461 1.00 57.78 107 ALA A O 1
ATOM 787 N N . GLY A 1 108 ? 8.121 11.586 -17.716 1.00 52.88 108 GLY A N 1
ATOM 788 C CA . GLY A 1 108 ? 7.474 11.969 -18.977 1.00 52.88 108 GLY A CA 1
ATOM 789 C C . GLY A 1 108 ? 6.084 12.600 -18.832 1.00 52.88 108 GLY A C 1
ATOM 790 O O . GLY A 1 108 ? 5.430 12.843 -19.844 1.00 52.88 108 GLY A O 1
ATOM 791 N N . LEU A 1 109 ? 5.629 12.869 -17.604 1.00 59.22 109 LEU A N 1
ATOM 792 C CA . LEU A 1 109 ? 4.453 13.704 -17.321 1.00 59.22 109 LEU A CA 1
ATOM 793 C C . LEU A 1 109 ? 4.829 15.136 -16.890 1.00 59.22 109 LEU A C 1
ATOM 795 O O . LEU A 1 109 ? 3.946 15.980 -16.753 1.00 59.22 109 LEU A O 1
ATOM 799 N N . SER A 1 110 ? 6.122 15.409 -16.702 1.00 59.38 110 SER A N 1
ATOM 800 C CA . SER A 1 110 ? 6.714 16.742 -16.571 1.00 59.38 110 SER A CA 1
ATOM 801 C C . SER A 1 110 ? 8.048 16.795 -17.330 1.00 59.38 110 SER A C 1
ATOM 803 O O . SER A 1 110 ? 8.656 15.755 -17.596 1.00 59.38 110 SER A O 1
ATOM 805 N N . ASP A 1 111 ? 8.507 18.005 -17.666 1.00 56.41 111 ASP A N 1
ATOM 806 C CA . ASP A 1 111 ? 9.812 18.244 -18.310 1.00 56.41 111 ASP A CA 1
ATOM 807 C C . ASP A 1 111 ? 10.999 18.116 -17.330 1.00 56.41 111 ASP A C 1
ATOM 809 O O . ASP A 1 111 ? 12.162 18.271 -17.709 1.00 56.41 111 ASP A O 1
ATOM 813 N N . GLU A 1 112 ? 10.727 17.829 -16.053 1.00 58.66 112 GLU A N 1
ATOM 814 C CA . GLU A 1 112 ? 11.741 17.725 -15.008 1.00 58.66 112 GLU A CA 1
ATOM 815 C C . GLU A 1 112 ? 12.357 16.322 -14.956 1.00 58.66 112 GLU A C 1
ATOM 817 O O . GLU A 1 112 ? 11.669 15.298 -14.955 1.00 58.66 112 GLU A O 1
ATOM 822 N N . ARG A 1 113 ? 13.691 16.263 -14.868 1.00 60.59 113 ARG A N 1
ATOM 823 C CA . ARG A 1 113 ? 14.404 15.011 -14.592 1.00 60.59 113 ARG A CA 1
ATOM 824 C C . ARG A 1 113 ? 14.194 14.615 -13.133 1.00 60.59 113 ARG A C 1
ATOM 826 O O . ARG A 1 113 ? 14.360 15.439 -12.239 1.00 60.59 113 ARG A O 1
ATOM 833 N N . LEU A 1 114 ? 13.885 13.340 -12.902 1.00 62.41 114 LEU A N 1
ATOM 834 C CA . LEU A 1 114 ? 13.742 12.781 -11.559 1.00 62.41 114 LEU A CA 1
ATOM 835 C C . LEU A 1 114 ? 15.093 12.835 -10.825 1.00 62.41 114 LEU A C 1
ATOM 837 O O . LEU A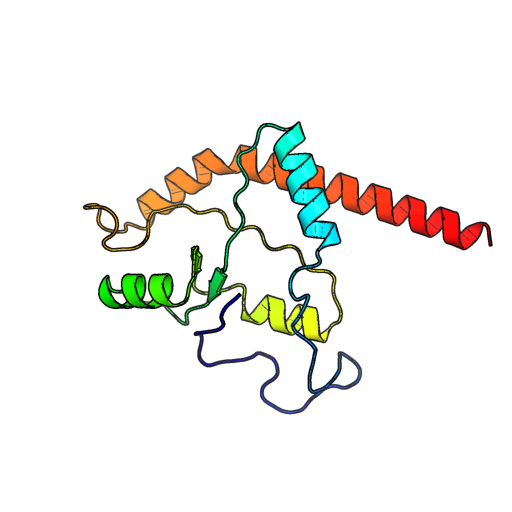 1 114 ? 16.014 12.093 -11.163 1.00 62.41 114 LEU A O 1
ATOM 841 N N . ASP A 1 115 ? 15.200 13.711 -9.827 1.00 64.62 115 ASP A N 1
ATOM 842 C CA . ASP A 1 115 ? 16.338 13.798 -8.909 1.00 64.62 115 ASP A CA 1
ATOM 843 C C . ASP A 1 115 ? 15.902 13.388 -7.495 1.00 64.62 115 ASP A C 1
ATOM 845 O O . ASP A 1 115 ? 14.913 13.877 -6.943 1.00 64.62 115 ASP A O 1
ATOM 849 N N . HIS A 1 116 ? 16.670 12.486 -6.889 1.00 60.44 116 HIS A N 1
ATOM 850 C CA . HIS A 1 116 ? 16.415 11.953 -5.557 1.00 60.44 116 HIS A CA 1
ATOM 851 C C . HIS A 1 116 ? 16.502 13.031 -4.462 1.00 60.44 116 HIS A C 1
ATOM 853 O O . HIS A 1 116 ? 15.853 12.904 -3.422 1.00 60.44 116 HIS A O 1
ATOM 859 N N . ALA A 1 117 ? 17.264 14.110 -4.685 1.00 62.88 117 ALA A N 1
ATOM 860 C CA . ALA A 1 117 ? 17.293 15.255 -3.775 1.00 62.88 117 ALA A CA 1
ATOM 861 C C . ALA A 1 117 ? 15.953 16.015 -3.766 1.00 62.88 117 ALA A C 1
ATOM 863 O O . ALA A 1 117 ? 15.416 16.298 -2.695 1.00 62.88 117 ALA A O 1
ATOM 864 N N . HIS A 1 118 ? 15.354 16.244 -4.940 1.00 60.69 118 HIS A N 1
ATOM 865 C CA . HIS A 1 118 ? 14.058 16.921 -5.074 1.00 60.69 118 HIS A CA 1
ATOM 866 C C . HIS A 1 118 ? 12.930 16.134 -4.378 1.00 60.69 118 HIS A C 1
ATOM 868 O O . HIS A 1 118 ? 12.091 16.710 -3.683 1.00 60.69 118 HIS A O 1
ATOM 874 N N . ILE A 1 119 ? 12.947 14.800 -4.491 1.00 66.44 119 ILE A N 1
ATOM 875 C CA . ILE A 1 119 ? 11.976 13.907 -3.832 1.00 66.44 119 ILE A CA 1
ATOM 876 C C . ILE A 1 119 ? 11.963 14.116 -2.306 1.00 66.44 119 ILE A C 1
ATOM 878 O O . ILE A 1 119 ? 10.893 14.161 -1.691 1.00 66.44 119 ILE A O 1
ATOM 882 N N . LYS A 1 120 ? 13.139 14.289 -1.685 1.00 65.69 120 LYS A N 1
ATOM 883 C CA . LYS A 1 120 ? 13.259 14.498 -0.231 1.00 65.69 120 LYS A CA 1
ATOM 884 C C . LYS A 1 120 ? 12.660 15.828 0.223 1.00 65.69 120 LYS A C 1
ATOM 886 O O . LYS A 1 120 ? 12.011 15.876 1.269 1.00 65.69 120 LYS A O 1
ATOM 891 N N . ASP A 1 121 ? 12.823 16.887 -0.560 1.00 67.56 121 ASP A N 1
ATOM 892 C CA . ASP A 1 121 ? 12.293 18.208 -0.214 1.00 67.56 121 ASP A CA 1
ATOM 893 C C . ASP A 1 121 ? 10.762 18.245 -0.252 1.00 67.56 121 ASP A C 1
ATOM 895 O O . ASP A 1 121 ? 10.128 18.806 0.648 1.00 67.56 121 ASP A O 1
ATOM 899 N N . VAL A 1 122 ? 10.145 17.588 -1.239 1.00 68.69 122 VAL A N 1
ATOM 900 C CA . VAL A 1 122 ? 8.682 17.453 -1.299 1.00 68.69 122 VAL A CA 1
ATOM 901 C C . VAL A 1 122 ? 8.170 16.602 -0.137 1.00 68.69 122 VAL A C 1
ATOM 903 O O . VAL A 1 122 ? 7.208 16.995 0.527 1.00 68.69 122 VAL A O 1
ATOM 906 N N . ALA A 1 123 ? 8.845 15.492 0.180 1.00 69.19 123 ALA A N 1
ATOM 907 C CA . ALA A 1 123 ? 8.487 14.658 1.326 1.00 69.19 123 ALA A CA 1
ATOM 908 C C . ALA A 1 123 ? 8.490 15.459 2.641 1.00 69.19 123 ALA A C 1
ATOM 910 O O . ALA A 1 123 ? 7.544 15.363 3.423 1.00 69.19 123 ALA A O 1
ATOM 911 N N . ASN A 1 124 ? 9.493 16.318 2.856 1.00 71.44 124 ASN A N 1
ATOM 912 C CA . ASN A 1 124 ? 9.577 17.174 4.042 1.00 71.44 124 ASN A CA 1
ATOM 913 C C . ASN A 1 124 ? 8.430 18.191 4.134 1.00 71.44 124 ASN A C 1
ATOM 915 O O . ASN A 1 124 ? 7.927 18.444 5.228 1.00 71.44 124 ASN A O 1
ATOM 919 N N . ARG A 1 125 ? 7.971 18.739 3.002 1.00 72.00 125 ARG A N 1
ATOM 920 C CA . ARG A 1 125 ? 6.842 19.688 2.960 1.00 72.00 125 ARG A CA 1
ATOM 921 C C . ARG A 1 125 ? 5.500 19.031 3.280 1.00 72.00 125 ARG A C 1
ATOM 923 O O . ARG A 1 125 ? 4.626 19.671 3.860 1.00 72.00 125 ARG A O 1
ATOM 930 N N . VAL A 1 126 ? 5.325 17.765 2.901 1.00 78.75 126 VAL A N 1
ATOM 931 C CA . VAL A 1 126 ? 4.081 17.011 3.138 1.00 78.75 126 VAL A CA 1
ATOM 932 C C . VAL A 1 126 ? 4.099 16.296 4.493 1.00 78.75 126 VAL A C 1
ATOM 934 O O . VAL A 1 126 ? 3.037 15.998 5.039 1.00 78.75 126 VAL A O 1
ATOM 937 N N . ARG A 1 127 ? 5.288 16.097 5.080 1.00 82.62 127 ARG A N 1
ATOM 938 C CA . ARG A 1 127 ? 5.520 15.358 6.327 1.00 82.62 127 ARG A CA 1
ATOM 939 C C . ARG A 1 127 ? 4.526 15.702 7.429 1.00 82.62 127 ARG A C 1
ATOM 941 O O . ARG A 1 127 ? 3.881 14.795 7.934 1.00 82.62 127 ARG A O 1
ATOM 948 N N . THR A 1 128 ? 4.380 16.978 7.784 1.00 85.00 128 THR A N 1
ATOM 949 C CA . THR A 1 128 ? 3.507 17.377 8.900 1.00 85.00 128 THR A CA 1
ATOM 950 C C . THR A 1 128 ? 2.054 16.989 8.640 1.00 85.00 128 THR A C 1
ATOM 952 O O . T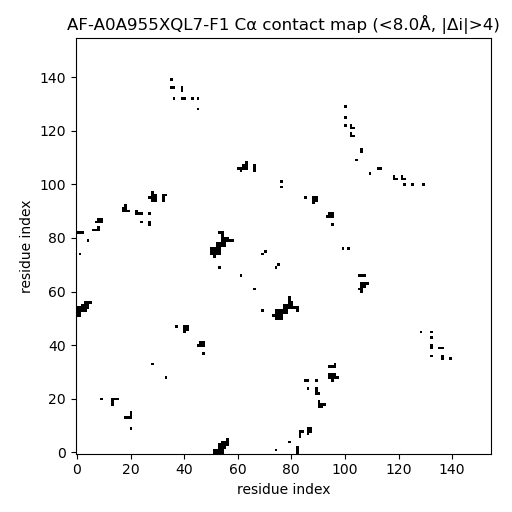HR A 1 128 ? 1.424 16.392 9.501 1.00 85.00 128 THR A O 1
ATOM 955 N N . ARG A 1 129 ? 1.536 17.242 7.431 1.00 86.25 129 ARG A N 1
ATOM 956 C CA . ARG A 1 129 ? 0.155 16.876 7.067 1.00 86.25 129 ARG A CA 1
ATOM 957 C C . ARG A 1 129 ? -0.050 15.365 7.071 1.00 86.25 129 ARG A C 1
ATOM 959 O O . ARG A 1 129 ? -1.080 14.889 7.535 1.00 86.25 129 ARG A O 1
ATOM 966 N N . PHE A 1 130 ? 0.934 14.627 6.559 1.00 88.94 130 PHE A N 1
ATOM 967 C CA . PHE A 1 130 ? 0.910 13.171 6.549 1.00 88.94 130 PHE A CA 1
ATOM 968 C C . PHE A 1 130 ? 0.903 12.612 7.974 1.00 88.94 130 PHE A C 1
ATOM 970 O O . PHE A 1 130 ? 0.048 11.798 8.296 1.00 88.94 130 PHE A O 1
ATOM 977 N N . GLN A 1 131 ? 1.795 13.099 8.840 1.00 91.94 131 GLN A N 1
ATOM 978 C CA . GLN A 1 131 ? 1.857 12.715 10.252 1.00 91.94 131 GLN A CA 1
ATOM 979 C C . GLN A 1 131 ? 0.525 12.976 10.959 1.00 91.94 131 GLN A C 1
ATOM 981 O O . GLN A 1 131 ? -0.049 12.045 11.506 1.00 91.94 131 GLN A O 1
ATOM 986 N N . THR A 1 132 ? -0.027 14.188 10.842 1.00 93.31 132 THR A N 1
ATOM 987 C CA . THR A 1 132 ? -1.316 14.531 11.462 1.00 93.31 132 THR A CA 1
ATOM 988 C C . THR A 1 132 ? -2.451 13.615 11.002 1.00 93.31 132 THR A C 1
ATOM 990 O O . THR A 1 132 ? -3.294 13.231 11.808 1.00 93.31 132 THR A O 1
ATOM 993 N N . LEU A 1 133 ? -2.484 13.239 9.718 1.00 94.88 133 LEU A N 1
ATOM 994 C CA . LEU A 1 133 ? -3.482 12.295 9.218 1.00 94.88 133 LEU A CA 1
ATOM 995 C C . LEU A 1 133 ? -3.293 10.895 9.819 1.00 94.88 133 LEU A C 1
ATOM 997 O O . LEU A 1 133 ? -4.274 10.281 10.230 1.00 94.88 133 LEU A O 1
ATOM 1001 N N . ILE A 1 134 ? -2.056 10.393 9.866 1.00 95.44 134 ILE A N 1
ATOM 1002 C CA . ILE A 1 134 ? -1.752 9.078 10.442 1.00 95.44 134 ILE A CA 1
ATOM 1003 C C . ILE A 1 134 ? -2.135 9.035 11.922 1.00 95.44 134 ILE A C 1
ATOM 1005 O O . ILE A 1 134 ? -2.837 8.110 12.325 1.00 95.44 134 ILE A O 1
ATOM 1009 N N . ASP A 1 135 ? -1.753 10.048 12.698 1.00 96.44 135 ASP A N 1
ATOM 1010 C CA . ASP A 1 135 ? -2.064 10.133 14.127 1.00 96.44 135 ASP A CA 1
ATOM 1011 C C . ASP A 1 135 ? -3.584 10.096 14.355 1.00 96.44 135 ASP A C 1
ATOM 1013 O O . ASP A 1 135 ? -4.088 9.249 15.091 1.00 96.44 135 ASP A O 1
ATOM 1017 N N . ALA A 1 136 ? -4.341 10.917 13.618 1.00 96.62 136 ALA A N 1
ATOM 1018 C CA . ALA A 1 136 ? -5.799 10.963 13.727 1.00 96.62 136 ALA A CA 1
ATOM 1019 C C . ALA A 1 136 ? -6.489 9.642 13.333 1.00 96.62 136 ALA A C 1
ATOM 1021 O O . ALA A 1 136 ? -7.551 9.304 13.864 1.00 96.62 136 ALA A O 1
ATOM 1022 N N . VAL A 1 137 ? -5.920 8.895 12.382 1.00 96.75 137 VAL A N 1
ATOM 1023 C CA . VAL A 1 137 ? -6.424 7.568 11.997 1.00 96.75 137 VAL A CA 1
ATOM 1024 C C . VAL A 1 137 ? -6.129 6.536 13.083 1.00 96.75 137 VAL A C 1
ATOM 1026 O O . VAL A 1 137 ? -7.016 5.754 13.427 1.00 96.75 137 VAL A O 1
ATOM 1029 N N . LEU A 1 138 ? -4.918 6.541 13.641 1.00 96.06 138 LEU A N 1
ATOM 1030 C CA . LEU A 1 138 ? -4.519 5.622 14.707 1.00 96.06 138 LEU A CA 1
ATOM 1031 C C . LEU A 1 138 ? -5.349 5.832 15.978 1.00 96.06 138 LEU A C 1
ATOM 1033 O O . LEU A 1 138 ? -5.811 4.855 16.568 1.00 96.06 138 LEU A O 1
ATOM 1037 N N . GLU A 1 139 ? -5.600 7.085 16.359 1.00 95.94 139 GLU A N 1
ATOM 1038 C CA . GLU A 1 139 ? -6.475 7.430 17.484 1.00 95.94 139 GLU A CA 1
ATOM 1039 C C . GLU A 1 139 ? -7.888 6.857 17.305 1.00 95.94 139 GLU A C 1
ATOM 1041 O O . GLU A 1 139 ? -8.440 6.244 18.221 1.00 95.94 139 GLU A O 1
ATOM 1046 N N . GLU A 1 140 ? -8.464 6.983 16.105 1.00 95.31 140 GLU A N 1
ATOM 1047 C CA . GLU A 1 140 ? -9.785 6.424 15.805 1.00 95.31 140 GLU A CA 1
ATOM 1048 C C . GLU A 1 140 ? -9.787 4.896 15.862 1.00 95.31 140 GLU A C 1
ATOM 1050 O O . GLU A 1 140 ? -10.696 4.286 16.426 1.00 95.31 140 GLU A O 1
ATOM 1055 N N . MET A 1 141 ? -8.753 4.258 15.311 1.00 92.75 141 MET A N 1
ATOM 1056 C CA . MET A 1 141 ? -8.609 2.805 15.362 1.00 92.75 141 MET A CA 1
ATOM 1057 C C . MET A 1 141 ? -8.530 2.298 16.808 1.00 92.75 141 MET A C 1
ATOM 1059 O O . MET A 1 141 ? -9.198 1.313 17.135 1.00 92.75 141 MET A O 1
ATOM 1063 N N . ALA A 1 142 ? -7.781 2.985 17.675 1.00 91.88 142 ALA A N 1
ATOM 1064 C CA . ALA A 1 142 ? -7.669 2.655 19.095 1.00 91.88 142 ALA A CA 1
ATOM 1065 C C . ALA A 1 142 ? -9.000 2.848 19.846 1.00 91.88 142 ALA A C 1
ATOM 1067 O O . ALA A 1 142 ? -9.383 2.010 20.672 1.00 91.88 142 ALA A O 1
ATOM 1068 N N . SER A 1 143 ? -9.744 3.913 19.524 1.00 91.19 143 SER A N 1
ATOM 1069 C CA . SER A 1 143 ? -11.071 4.174 20.097 1.00 91.19 143 SER A CA 1
ATOM 1070 C C . SER A 1 143 ? -12.051 3.035 19.775 1.00 91.19 143 SER A C 1
ATOM 1072 O O . SER A 1 143 ? -12.699 2.491 20.673 1.00 91.19 143 SER A O 1
ATOM 1074 N N . LEU A 1 144 ? -12.094 2.598 18.512 1.00 87.69 144 LEU A N 1
ATOM 1075 C CA . LEU A 1 144 ? -13.001 1.546 18.044 1.00 87.69 144 LEU A CA 1
ATOM 1076 C C . LEU A 1 144 ? -12.647 0.169 18.614 1.00 87.69 144 LEU A C 1
ATOM 1078 O O . LEU A 1 144 ? -13.539 -0.632 18.901 1.00 87.69 144 LEU A O 1
ATOM 1082 N N . GLN A 1 145 ? -11.355 -0.122 18.788 1.00 85.19 145 GLN A N 1
ATOM 1083 C CA . GLN A 1 145 ? -10.905 -1.348 19.452 1.00 85.19 145 GLN A CA 1
ATOM 1084 C C . GLN A 1 145 ? -11.341 -1.380 20.920 1.00 85.19 145 GLN A C 1
ATOM 1086 O O . GLN A 1 145 ? -11.862 -2.397 21.380 1.00 85.19 145 GLN A O 1
ATOM 1091 N N . SER A 1 146 ? -11.201 -0.256 21.626 1.00 84.94 146 SER A N 1
ATOM 1092 C CA . SER A 1 146 ? -11.608 -0.129 23.030 1.00 84.94 146 SER A CA 1
ATOM 1093 C C . SER A 1 146 ? -13.118 -0.330 23.205 1.00 84.94 146 SER A C 1
ATOM 1095 O O . SER A 1 146 ? -13.549 -1.055 24.100 1.00 84.94 146 SER A O 1
ATOM 1097 N N . GLN A 1 147 ? -13.927 0.238 22.304 1.00 82.00 147 GLN A N 1
ATOM 1098 C CA . GLN A 1 147 ? -15.384 0.064 22.303 1.00 82.00 147 GLN A CA 1
ATOM 1099 C C . GLN A 1 147 ? -15.800 -1.387 22.021 1.00 82.00 147 GLN A C 1
ATOM 1101 O O . GLN A 1 147 ? -16.681 -1.914 22.699 1.00 82.00 147 GLN A O 1
ATOM 1106 N N . LYS A 1 148 ? -15.145 -2.066 21.065 1.00 81.75 148 LYS A N 1
ATOM 1107 C CA . LYS A 1 148 ? -15.389 -3.496 20.803 1.00 81.75 148 LYS A CA 1
ATOM 1108 C C . LYS A 1 148 ? -15.068 -4.365 22.019 1.00 81.75 148 LYS A C 1
ATOM 1110 O O . LYS A 1 148 ? -15.871 -5.226 22.360 1.00 81.75 148 LYS A O 1
ATOM 1115 N N . ALA A 1 149 ? -13.940 -4.122 22.686 1.00 79.00 149 ALA A N 1
ATOM 1116 C CA . ALA A 1 149 ? -13.553 -4.875 23.879 1.00 79.00 149 ALA A CA 1
ATOM 1117 C C . ALA A 1 149 ? -14.555 -4.694 25.035 1.00 79.00 149 ALA A C 1
ATOM 1119 O O . ALA A 1 149 ? -14.899 -5.657 25.715 1.00 79.00 149 ALA A O 1
ATOM 1120 N N . GLN A 1 150 ? -15.074 -3.477 25.225 1.00 73.38 150 GLN A N 1
ATOM 1121 C CA . GLN A 1 150 ? -16.103 -3.196 26.232 1.00 73.38 150 GLN A CA 1
ATOM 1122 C C . GLN A 1 150 ? -17.453 -3.847 25.894 1.00 73.38 150 GLN A C 1
ATOM 1124 O O . GLN A 1 150 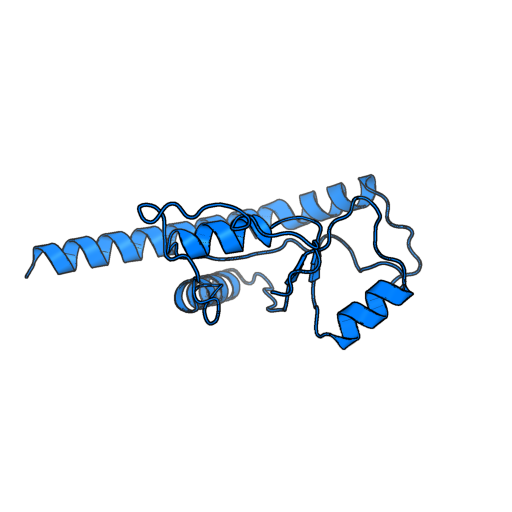? -18.121 -4.360 26.787 1.00 73.38 150 GLN A O 1
ATOM 1129 N N . ALA A 1 151 ? -17.845 -3.869 24.616 1.00 73.69 151 ALA A N 1
ATOM 1130 C CA . ALA A 1 151 ? -19.081 -4.511 24.174 1.00 73.69 151 ALA A CA 1
ATOM 1131 C C . ALA A 1 151 ? -19.040 -6.044 24.325 1.00 73.69 151 ALA A C 1
ATOM 1133 O O . ALA A 1 151 ? -20.034 -6.632 24.740 1.00 73.69 151 ALA A O 1
ATOM 1134 N N . SER A 1 152 ? -17.895 -6.679 24.045 1.00 72.00 152 SER A N 1
ATOM 1135 C CA . SER A 1 152 ? -17.703 -8.127 24.228 1.00 72.00 152 SER A CA 1
ATOM 1136 C C . SER A 1 152 ? -17.667 -8.572 25.695 1.00 72.00 152 SER A C 1
ATOM 1138 O O . SER A 1 152 ? -17.969 -9.724 25.962 1.00 72.00 152 SER A O 1
ATOM 1140 N N . ASN A 1 153 ? -17.311 -7.690 26.636 1.00 69.31 153 ASN A N 1
ATOM 1141 C CA . ASN A 1 153 ? -17.289 -8.005 28.073 1.00 69.31 153 ASN A CA 1
ATOM 1142 C C . ASN A 1 153 ? -18.655 -7.845 28.766 1.00 69.31 153 ASN A C 1
ATOM 1144 O O . ASN A 1 153 ? -18.805 -8.265 29.910 1.00 69.31 153 ASN A O 1
ATOM 1148 N N . ASN A 1 154 ? -19.627 -7.211 28.103 1.00 63.38 154 ASN A N 1
ATOM 1149 C CA . ASN A 1 154 ? -20.980 -6.984 28.624 1.00 63.38 154 ASN A CA 1
ATOM 1150 C C . ASN A 1 154 ? -22.015 -7.997 28.084 1.00 63.38 154 ASN A C 1
ATOM 1152 O O . ASN A 1 154 ? -23.213 -7.811 28.308 1.00 63.38 154 ASN A O 1
ATOM 1156 N N . GLN A 1 155 ? -21.569 -9.032 27.364 1.00 50.62 155 GLN A N 1
ATOM 1157 C CA . GLN A 1 155 ? -22.357 -10.190 26.918 1.00 50.62 155 GLN A CA 1
ATOM 1158 C C . GLN A 1 155 ? -21.854 -11.452 27.612 1.00 50.62 155 GLN A C 1
ATOM 1160 O O . GLN A 1 155 ? -22.712 -12.305 27.927 1.00 50.62 155 GLN A O 1
#

Foldseek 3Di:
DAEAQPDAPLPDDDDVVQADSDFDCPPLAPVVLVVLLVVLCVVVVNDDDDFAEYAYQDPDADDPVVVVVCVVVRGPHYDHDDPRVSRSCRRNVHHDDDDDDDQDDGPPPDPDDDDPVSSVVSCVVCVVVVVSSVVSSVVVVVVVVVVVVVVVVVD

Mean predicted aligned error: 6.02 Å

Sequence (155 aa):
QINLTGTSPLVGTNDERLGPRFPDMTDTYTPRLQAIAKAKAQALGVPLKEGIYGGLLGPTYETPAEVRMLRGLGVDVVGMSTVVEVIAARHLSMDILGISCVTNVAAGLSDERLDHAHIKDVANRVRTRFQTLIDAVLEEMASLQSQKAQASNNQ